Protein AF-A0A7W1EKS5-F1 (afdb_monomer_lite)

Structure (mmCIF, N/CA/C/O backbone):
data_AF-A0A7W1EKS5-F1
#
_entry.id   AF-A0A7W1EKS5-F1
#
loop_
_atom_site.group_PDB
_atom_site.id
_atom_site.type_symbol
_atom_site.label_atom_id
_atom_site.label_alt_id
_atom_site.label_comp_id
_atom_site.label_asym_id
_atom_site.label_entity_id
_atom_site.label_seq_id
_atom_site.pdbx_PDB_ins_code
_atom_site.Cartn_x
_atom_site.Cartn_y
_atom_site.Cartn_z
_atom_site.occupancy
_atom_site.B_iso_or_equiv
_atom_site.auth_seq_id
_atom_site.auth_comp_id
_atom_site.auth_asym_id
_atom_site.auth_atom_id
_atom_site.pdbx_PDB_model_num
ATOM 1 N N . MET A 1 1 ? 2.276 0.654 -26.904 1.00 41.66 1 MET A N 1
ATOM 2 C CA . MET A 1 1 ? 1.451 0.390 -25.706 1.00 41.66 1 MET A CA 1
ATOM 3 C C . MET A 1 1 ? 1.888 1.393 -24.660 1.00 41.66 1 MET A C 1
ATOM 5 O O . MET A 1 1 ? 3.071 1.445 -24.354 1.00 41.66 1 MET A O 1
ATOM 9 N N . THR A 1 2 ? 1.005 2.303 -24.257 1.00 46.66 2 THR A N 1
ATOM 10 C CA . THR A 1 2 ? 1.343 3.384 -23.324 1.00 46.66 2 THR A CA 1
ATOM 11 C C . THR A 1 2 ? 1.788 2.765 -22.009 1.00 46.66 2 THR A C 1
ATOM 13 O O . THR A 1 2 ? 0.978 2.126 -21.340 1.00 46.66 2 THR A O 1
ATOM 16 N N . SER A 1 3 ? 3.073 2.915 -21.685 1.00 58.19 3 SER A N 1
ATOM 17 C CA . SER A 1 3 ? 3.642 2.556 -20.389 1.00 58.19 3 SER A CA 1
ATOM 18 C C . SER A 1 3 ? 2.931 3.398 -19.332 1.00 58.19 3 SER A C 1
ATOM 20 O O . SER A 1 3 ? 3.269 4.558 -19.099 1.00 58.19 3 SER A O 1
ATOM 22 N N . SER A 1 4 ? 1.823 2.870 -18.821 1.00 81.81 4 SER A N 1
ATOM 23 C CA . SER A 1 4 ? 1.069 3.486 -17.744 1.00 81.81 4 SER A CA 1
ATOM 24 C C . SER A 1 4 ? 1.922 3.339 -16.497 1.00 81.81 4 SER A C 1
ATOM 26 O O . SER A 1 4 ? 2.368 2.232 -16.197 1.00 81.81 4 SER A O 1
ATOM 28 N N . ASP A 1 5 ? 2.186 4.448 -15.808 1.00 87.69 5 ASP A N 1
ATOM 29 C CA . ASP A 1 5 ? 2.870 4.418 -14.519 1.00 87.69 5 ASP A CA 1
ATOM 30 C C . ASP A 1 5 ? 2.189 3.364 -13.619 1.00 87.69 5 ASP A C 1
ATOM 32 O O . ASP A 1 5 ? 0.991 3.486 -13.344 1.00 87.69 5 ASP A O 1
ATOM 36 N N . PRO A 1 6 ? 2.898 2.304 -13.183 1.00 90.62 6 PRO A N 1
ATOM 37 C CA . PRO A 1 6 ? 2.296 1.238 -12.388 1.00 90.62 6 PRO A CA 1
ATOM 38 C C . PRO A 1 6 ? 2.004 1.682 -10.949 1.00 90.62 6 PRO A C 1
ATOM 40 O O . PRO A 1 6 ? 1.228 1.034 -10.241 1.00 90.62 6 PRO A O 1
ATOM 43 N N . ILE A 1 7 ? 2.599 2.788 -10.487 1.00 93.56 7 ILE A N 1
ATOM 44 C CA . ILE A 1 7 ? 2.540 3.212 -9.085 1.00 93.56 7 ILE A CA 1
ATOM 45 C C . ILE A 1 7 ? 1.102 3.484 -8.608 1.00 93.56 7 ILE A C 1
ATOM 47 O O . ILE A 1 7 ? 0.741 2.974 -7.541 1.00 93.56 7 ILE A O 1
ATOM 51 N N . PRO A 1 8 ? 0.235 4.227 -9.327 1.00 93.81 8 PRO A N 1
ATOM 52 C CA . PRO A 1 8 ? -1.143 4.449 -8.895 1.00 93.81 8 PRO A CA 1
ATOM 53 C C . PRO A 1 8 ? -1.955 3.154 -8.790 1.00 93.81 8 PRO A C 1
ATOM 55 O O . PRO A 1 8 ? -2.756 3.016 -7.863 1.00 93.81 8 PRO A O 1
ATOM 58 N N . ALA A 1 9 ? -1.744 2.202 -9.704 1.00 92.56 9 ALA A N 1
ATOM 59 C CA . ALA A 1 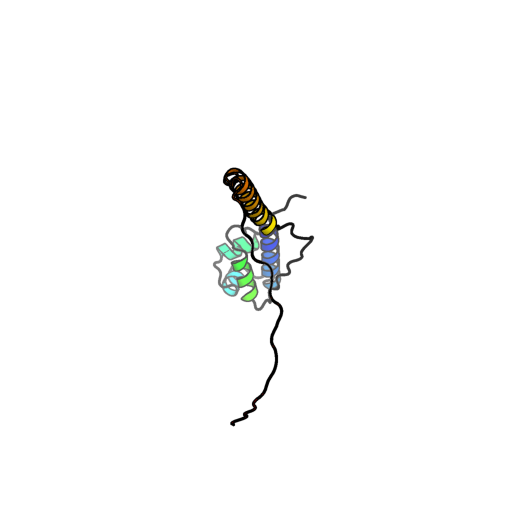9 ? -2.427 0.910 -9.682 1.00 92.56 9 ALA A CA 1
ATOM 60 C C . ALA A 1 9 ? -2.005 0.081 -8.460 1.00 92.56 9 ALA A C 1
ATOM 62 O O . ALA A 1 9 ? -2.863 -0.393 -7.713 1.00 92.56 9 ALA A O 1
ATOM 63 N N . LEU A 1 10 ? -0.698 0.005 -8.191 1.00 94.88 10 LEU A N 1
ATOM 64 C CA . LEU A 1 10 ? -0.156 -0.686 -7.020 1.00 94.88 10 LEU A CA 1
ATOM 65 C C . LEU A 1 10 ? -0.640 -0.058 -5.709 1.00 94.88 10 LEU A C 1
ATOM 67 O O . LEU A 1 10 ? -1.052 -0.773 -4.799 1.00 94.88 10 LEU A O 1
ATOM 71 N N . LYS A 1 11 ? -0.667 1.279 -5.607 1.00 95.94 11 LYS A N 1
ATOM 72 C CA . LYS A 1 11 ? -1.219 1.961 -4.424 1.00 95.94 11 LYS A CA 1
ATOM 73 C C . LYS A 1 11 ? -2.682 1.581 -4.188 1.00 95.94 11 LYS A C 1
ATOM 75 O O . LYS A 1 11 ? -3.043 1.264 -3.057 1.00 95.94 11 LYS A O 1
ATOM 80 N N . LYS A 1 12 ? -3.515 1.593 -5.236 1.00 95.50 12 LYS A N 1
ATOM 81 C CA . LYS A 1 12 ? -4.932 1.202 -5.143 1.00 95.50 12 LYS A CA 1
ATOM 82 C C . LYS A 1 12 ? -5.094 -0.250 -4.704 1.00 95.50 12 LYS A C 1
ATOM 84 O O . LYS A 1 12 ? -5.963 -0.526 -3.884 1.00 95.50 12 LYS A O 1
ATOM 89 N N . GLN A 1 13 ? -4.264 -1.152 -5.226 1.00 94.88 13 GLN A N 1
ATOM 90 C CA . GLN A 1 13 ? -4.262 -2.551 -4.811 1.00 94.88 13 GLN A CA 1
ATOM 91 C C . GLN A 1 13 ? -3.948 -2.676 -3.318 1.00 94.88 13 GLN A C 1
ATOM 93 O O . GLN A 1 13 ? -4.757 -3.230 -2.586 1.00 94.88 13 GLN A O 1
ATOM 98 N N . LEU A 1 14 ? -2.849 -2.084 -2.842 1.00 95.06 14 LEU A N 1
ATOM 99 C CA . LEU A 1 14 ? -2.490 -2.138 -1.420 1.00 95.06 14 LEU A CA 1
ATOM 100 C C . LEU A 1 14 ? -3.568 -1.519 -0.521 1.00 95.06 14 LEU A C 1
ATOM 102 O O . LEU A 1 14 ? -3.872 -2.068 0.529 1.00 95.06 14 LEU A O 1
ATOM 106 N N . ALA A 1 15 ? -4.166 -0.393 -0.925 1.00 94.69 15 ALA A N 1
ATOM 107 C CA . ALA A 1 15 ? -5.250 0.227 -0.167 1.00 94.69 15 ALA A CA 1
ATOM 108 C C . ALA A 1 15 ? -6.480 -0.683 -0.069 1.00 94.69 15 ALA A C 1
ATOM 110 O O . ALA A 1 15 ? -7.081 -0.772 0.996 1.00 94.69 15 ALA A O 1
ATOM 111 N N . ARG A 1 16 ? -6.833 -1.390 -1.149 1.00 94.38 16 ARG A N 1
ATOM 112 C CA . ARG A 1 16 ? -7.921 -2.372 -1.125 1.00 94.38 16 ARG A CA 1
ATOM 113 C C . ARG A 1 16 ? -7.633 -3.496 -0.137 1.00 94.38 16 ARG A C 1
ATOM 115 O O . ARG A 1 16 ? -8.518 -3.818 0.643 1.00 94.38 16 ARG A O 1
ATOM 122 N N . GLU A 1 17 ? -6.419 -4.042 -0.145 1.00 93.81 17 GLU A N 1
ATOM 123 C CA . GLU A 1 17 ? -6.031 -5.088 0.809 1.00 93.81 17 GLU A CA 1
ATOM 124 C C . GLU A 1 17 ? -6.114 -4.577 2.251 1.00 93.81 17 GLU 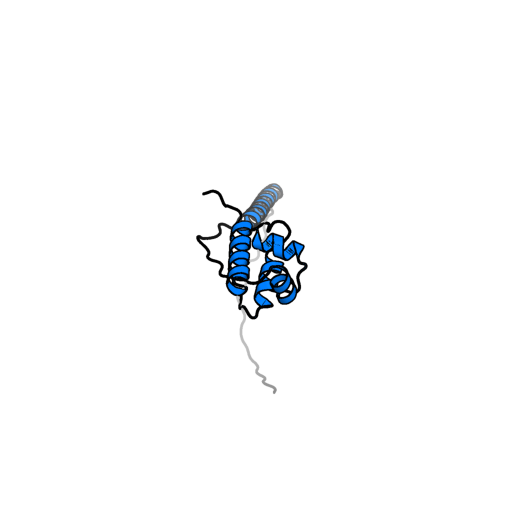A C 1
ATOM 126 O O . GLU A 1 17 ? -6.719 -5.228 3.094 1.00 93.81 17 GLU A O 1
ATOM 131 N N . ILE A 1 18 ? -5.616 -3.363 2.528 1.00 92.56 18 ILE A N 1
ATOM 132 C CA . ILE A 1 18 ? -5.736 -2.739 3.858 1.00 92.56 18 ILE A CA 1
ATOM 133 C C . ILE A 1 18 ? -7.206 -2.676 4.294 1.00 92.56 18 ILE A C 1
ATOM 135 O O . ILE A 1 18 ? -7.538 -3.066 5.410 1.00 92.56 18 ILE A O 1
ATOM 139 N N . LEU A 1 19 ? -8.098 -2.204 3.421 1.00 92.25 19 LEU A N 1
ATOM 140 C CA . LEU A 1 19 ? -9.525 -2.092 3.734 1.00 92.25 19 LEU A CA 1
ATOM 141 C C . LEU A 1 19 ? -10.208 -3.460 3.875 1.00 92.25 19 LEU A C 1
ATOM 143 O O . LEU A 1 19 ? -11.094 -3.605 4.712 1.00 92.25 19 LEU A O 1
ATOM 147 N N . GLY A 1 20 ? -9.785 -4.460 3.100 1.00 91.62 20 GLY A N 1
ATOM 148 C CA . GLY A 1 20 ? -10.286 -5.830 3.202 1.00 91.62 20 GLY A CA 1
ATOM 149 C C . GLY A 1 20 ? -9.986 -6.460 4.561 1.00 91.62 20 GLY A C 1
ATOM 150 O O . GLY A 1 20 ? -10.854 -7.111 5.134 1.00 91.62 20 GLY A O 1
ATOM 151 N N . VAL A 1 21 ? -8.795 -6.203 5.107 1.00 88.50 21 VAL A N 1
ATOM 152 C CA . VAL A 1 21 ? -8.379 -6.704 6.428 1.00 88.50 21 VAL A CA 1
ATOM 153 C C . VAL A 1 21 ? -9.126 -6.012 7.561 1.00 88.50 21 VAL A C 1
ATOM 155 O O . VAL A 1 21 ? -9.526 -6.653 8.528 1.00 88.50 21 VAL A O 1
ATOM 158 N N . LEU A 1 22 ? -9.323 -4.698 7.449 1.00 86.75 22 LEU A N 1
ATOM 159 C CA . LEU A 1 22 ? -10.018 -3.919 8.472 1.00 86.75 22 LEU A CA 1
ATOM 160 C C . LEU A 1 22 ? -11.525 -4.232 8.517 1.00 86.75 22 LEU A C 1
ATOM 162 O O . LEU A 1 22 ? -12.141 -4.138 9.575 1.00 86.75 22 LEU A O 1
ATOM 166 N N . GLY A 1 23 ? -12.134 -4.619 7.393 1.00 82.88 23 GLY A N 1
ATOM 167 C CA . GLY A 1 23 ? -13.568 -4.898 7.323 1.00 82.88 23 GLY A CA 1
ATOM 168 C C . GLY A 1 23 ? -14.430 -3.651 7.572 1.00 82.88 23 GLY A C 1
ATOM 169 O O . GLY A 1 23 ? -14.043 -2.529 7.247 1.00 82.88 23 GLY A O 1
ATOM 170 N N . VAL A 1 24 ? -15.626 -3.835 8.146 1.00 75.19 24 VAL A N 1
ATOM 171 C CA . VAL A 1 24 ? -16.620 -2.759 8.378 1.00 75.19 24 VAL A CA 1
ATOM 172 C C . VAL A 1 24 ? -16.409 -2.066 9.734 1.00 75.19 24 VAL A C 1
ATOM 174 O O . VAL A 1 24 ? -17.352 -1.820 10.483 1.00 75.19 24 VAL A O 1
ATOM 177 N N . ILE A 1 25 ? -15.161 -1.781 10.104 1.00 82.62 25 ILE A N 1
ATOM 178 C CA . ILE A 1 25 ? -14.864 -1.056 11.346 1.00 82.62 25 ILE A CA 1
ATOM 179 C C . ILE A 1 25 ? -14.893 0.460 11.141 1.00 82.62 25 ILE A C 1
ATOM 181 O O . ILE A 1 25 ? -14.598 0.989 10.070 1.00 82.62 25 ILE A O 1
ATOM 185 N N . ASN A 1 26 ? -15.244 1.176 12.209 1.00 89.12 26 ASN A N 1
ATOM 186 C CA . ASN A 1 26 ? -15.234 2.634 12.241 1.00 89.12 26 ASN A CA 1
ATOM 187 C C . ASN A 1 26 ? -13.826 3.175 11.915 1.00 89.12 26 ASN A C 1
ATOM 189 O O . ASN A 1 26 ? -12.823 2.680 12.431 1.00 89.12 26 ASN A O 1
ATOM 193 N N . GLN A 1 27 ? -13.761 4.237 11.107 1.00 90.25 27 GLN A N 1
ATOM 194 C CA . GLN A 1 27 ? -12.523 4.899 10.684 1.00 90.25 27 GLN A CA 1
ATOM 195 C C . GLN A 1 27 ? -11.575 5.247 11.846 1.00 90.25 27 GLN A C 1
ATOM 197 O O . GLN A 1 27 ? -10.362 5.131 11.695 1.00 90.25 27 GLN A O 1
ATOM 202 N N . HIS A 1 28 ? -12.095 5.666 13.003 1.00 92.62 28 HIS A N 1
ATOM 203 C CA . HIS A 1 28 ? -11.277 5.978 14.181 1.00 92.62 28 HIS A CA 1
ATOM 204 C C . HIS A 1 28 ? -10.582 4.734 14.739 1.00 92.62 28 HIS A C 1
ATOM 206 O O . HIS A 1 28 ? -9.403 4.783 15.083 1.00 92.62 28 HIS A O 1
ATOM 212 N N . VAL A 1 29 ? -11.300 3.612 14.785 1.00 90.44 29 VAL A N 1
ATOM 213 C CA . VAL A 1 29 ? -10.764 2.329 15.252 1.00 90.44 29 VAL A CA 1
ATOM 214 C C . VAL A 1 29 ? -9.710 1.819 14.273 1.00 90.44 29 VAL A C 1
ATOM 216 O O . VAL A 1 29 ? -8.617 1.454 14.695 1.00 90.44 29 VAL A O 1
ATOM 219 N N . ALA A 1 30 ? -9.991 1.889 12.968 1.00 91.69 30 ALA A N 1
ATOM 220 C CA . ALA A 1 30 ? -9.026 1.547 11.926 1.00 91.69 30 ALA A CA 1
ATOM 221 C C . ALA A 1 30 ? -7.746 2.394 12.011 1.00 91.69 30 ALA A C 1
ATOM 223 O O . ALA A 1 30 ? -6.645 1.858 11.911 1.00 91.69 30 ALA A O 1
ATOM 224 N N . ALA A 1 31 ? -7.882 3.704 12.236 1.00 93.31 31 ALA A N 1
ATOM 225 C CA . ALA A 1 31 ? -6.751 4.616 12.367 1.00 93.31 31 ALA A CA 1
ATOM 226 C C . ALA A 1 31 ? -5.853 4.245 13.559 1.00 93.31 31 ALA A C 1
ATOM 228 O O . ALA A 1 31 ? -4.634 4.155 13.404 1.00 93.31 31 ALA A O 1
ATOM 229 N N . MET A 1 32 ? -6.456 3.958 14.721 1.00 91.38 32 MET A N 1
ATOM 230 C CA . MET A 1 32 ? -5.724 3.508 15.909 1.00 91.38 32 MET A CA 1
ATOM 231 C C . MET A 1 32 ? -5.031 2.164 15.683 1.00 91.38 32 MET A C 1
ATOM 233 O O . MET A 1 32 ? -3.846 2.046 15.985 1.00 91.38 32 MET A O 1
ATOM 237 N N . ALA A 1 33 ? -5.731 1.182 15.107 1.00 88.38 33 ALA A N 1
ATOM 238 C CA . ALA A 1 33 ? -5.171 -0.139 14.820 1.00 88.38 33 ALA A CA 1
ATOM 239 C C . ALA A 1 33 ? -3.960 -0.066 13.875 1.00 88.38 33 ALA A C 1
ATOM 241 O O . ALA A 1 33 ? -2.988 -0.795 14.040 1.00 88.38 33 ALA A O 1
ATOM 242 N N . LEU A 1 34 ? -3.995 0.856 12.912 1.00 89.88 34 LEU A N 1
ATOM 243 C CA . LEU A 1 34 ? -2.922 1.075 11.943 1.00 89.88 34 LEU A CA 1
ATOM 244 C C . LEU A 1 34 ? -1.819 2.036 12.407 1.00 89.88 34 LEU A C 1
ATOM 246 O O . LEU A 1 34 ? -0.847 2.244 11.673 1.00 89.88 34 LEU A O 1
ATOM 250 N N . GLY A 1 35 ? -1.970 2.673 13.571 1.00 91.44 35 GLY A N 1
ATOM 251 C CA . GLY A 1 35 ? -1.045 3.708 14.034 1.00 91.44 35 GLY A CA 1
ATOM 252 C C . GLY A 1 35 ? -0.947 4.899 13.068 1.00 91.44 35 GLY A C 1
ATOM 253 O O . GLY A 1 35 ? 0.141 5.435 12.835 1.00 91.44 35 GLY A O 1
ATOM 254 N N . VAL A 1 36 ? -2.066 5.290 12.452 1.00 93.00 36 VAL A N 1
ATOM 255 C CA . VAL A 1 36 ? -2.172 6.472 11.581 1.00 93.00 36 VAL A CA 1
ATOM 256 C C . VAL A 1 36 ? -3.177 7.465 12.145 1.00 93.00 36 VAL A C 1
ATOM 258 O O . VAL A 1 36 ? -4.048 7.116 12.933 1.00 93.00 36 VAL A O 1
ATOM 261 N N . ASP A 1 37 ? -3.069 8.726 11.734 1.00 94.12 37 ASP A N 1
ATOM 262 C CA . ASP A 1 37 ? -4.083 9.717 12.080 1.00 94.12 37 ASP A CA 1
ATOM 263 C C . ASP A 1 37 ? -5.414 9.444 11.344 1.00 94.12 37 ASP A C 1
ATOM 265 O O . ASP A 1 37 ? -5.471 8.809 10.284 1.00 94.12 37 ASP A O 1
ATOM 269 N N . GLN A 1 38 ? -6.517 9.909 11.935 1.00 94.81 38 GLN A N 1
ATOM 270 C CA . GLN A 1 38 ? -7.855 9.708 11.380 1.00 94.81 38 GLN A CA 1
ATOM 271 C C . GLN A 1 38 ? -8.021 10.318 9.973 1.00 94.81 38 GLN A C 1
ATOM 273 O O . GLN A 1 38 ? -8.584 9.624 9.120 1.00 94.81 38 GLN A O 1
ATOM 278 N N . PRO A 1 39 ? -7.501 11.524 9.658 1.00 94.88 39 PRO A N 1
ATOM 279 C CA . PRO A 1 39 ? -7.560 12.074 8.302 1.00 94.88 39 PRO A CA 1
ATOM 280 C C . PRO A 1 39 ? -6.883 11.182 7.254 1.00 94.88 39 PRO A C 1
ATOM 282 O O . PRO A 1 39 ? -7.447 10.942 6.187 1.00 94.88 39 PRO A O 1
ATOM 285 N N . ARG A 1 40 ? -5.714 10.618 7.571 1.00 94.06 40 ARG A N 1
ATOM 286 C CA . ARG A 1 40 ? -4.995 9.656 6.725 1.00 94.06 40 ARG A CA 1
ATOM 287 C C . ARG A 1 40 ? -5.797 8.387 6.513 1.00 94.06 40 ARG A C 1
ATOM 289 O O . ARG A 1 40 ? -5.842 7.892 5.389 1.00 94.06 40 ARG A O 1
ATOM 296 N N . MET A 1 41 ? -6.450 7.877 7.554 1.00 94.06 41 MET A N 1
ATOM 297 C CA . MET A 1 41 ? -7.340 6.729 7.396 1.00 94.06 41 MET A CA 1
ATOM 298 C C . MET A 1 41 ? -8.519 7.063 6.471 1.00 94.06 41 MET A C 1
ATOM 300 O O . MET A 1 41 ? -8.854 6.264 5.598 1.00 94.06 41 MET A O 1
ATOM 304 N N . SER A 1 42 ? -9.082 8.274 6.578 1.00 94.31 42 SER A N 1
ATOM 305 C CA . SER A 1 42 ? -10.109 8.763 5.647 1.00 94.31 42 SER A CA 1
ATOM 306 C C . SER A 1 42 ? -9.611 8.741 4.210 1.00 94.31 42 SER A C 1
ATOM 308 O O . SER A 1 42 ? -10.310 8.282 3.310 1.00 94.31 42 SER A O 1
ATOM 310 N N . ASP A 1 43 ? -8.397 9.234 3.980 1.00 95.00 43 ASP A N 1
ATOM 311 C CA . ASP A 1 43 ? -7.803 9.280 2.651 1.00 95.00 43 ASP A CA 1
ATOM 312 C C . ASP A 1 43 ? -7.636 7.876 2.056 1.00 95.00 43 ASP A C 1
ATOM 314 O O . ASP A 1 43 ? -7.924 7.683 0.876 1.00 95.00 43 ASP A O 1
ATOM 318 N N . VAL A 1 44 ? -7.260 6.876 2.861 1.00 93.94 44 VAL A N 1
ATOM 319 C CA . VAL A 1 44 ? -7.212 5.472 2.419 1.00 93.94 44 VAL A CA 1
ATOM 320 C C . VAL A 1 44 ? -8.610 4.955 2.068 1.00 93.94 44 VAL A C 1
ATOM 322 O O . VAL A 1 44 ? -8.790 4.420 0.975 1.00 93.94 44 VAL A O 1
ATOM 325 N N . MET A 1 45 ? -9.607 5.169 2.936 1.00 92.50 45 MET A N 1
ATOM 326 C CA . MET A 1 45 ? -10.990 4.709 2.721 1.00 92.50 45 MET A CA 1
ATOM 327 C C . MET A 1 45 ? -11.637 5.312 1.468 1.00 92.50 45 MET A C 1
ATOM 329 O O . MET A 1 45 ? -12.382 4.632 0.770 1.00 92.50 45 MET A O 1
ATOM 333 N N . HIS A 1 46 ? -11.322 6.568 1.146 1.00 93.00 46 HIS A N 1
ATOM 334 C CA . HIS A 1 46 ? -11.854 7.265 -0.030 1.00 93.00 46 HIS A CA 1
ATOM 335 C C . HIS A 1 46 ? -10.949 7.149 -1.271 1.00 93.00 46 HIS A C 1
ATOM 337 O O . HIS A 1 46 ? -11.193 7.813 -2.278 1.00 93.00 46 HIS A O 1
ATOM 343 N N . GLY A 1 47 ? -9.871 6.359 -1.213 1.00 92.75 47 GLY A N 1
ATOM 344 C CA . GLY A 1 47 ? -8.952 6.169 -2.340 1.00 92.75 47 GLY A CA 1
ATOM 345 C C . GLY A 1 47 ? -8.089 7.393 -2.691 1.00 92.75 47 GLY A C 1
ATOM 346 O O . GLY A 1 47 ? -7.485 7.438 -3.766 1.00 92.75 47 GLY A O 1
ATOM 347 N N . ARG A 1 48 ? -7.973 8.379 -1.794 1.00 95.25 48 ARG A N 1
ATOM 348 C CA . ARG A 1 48 ? -7.119 9.571 -1.932 1.00 95.25 48 ARG A CA 1
ATOM 349 C C . ARG A 1 48 ? -5.665 9.255 -1.560 1.00 95.25 48 ARG A C 1
ATOM 351 O O . ARG A 1 48 ? -5.111 9.740 -0.581 1.00 95.25 48 ARG A O 1
ATOM 358 N N . LEU A 1 49 ? -4.998 8.451 -2.386 1.00 96.00 49 LEU A N 1
ATOM 359 C CA . LEU A 1 49 ? -3.665 7.896 -2.086 1.00 96.00 49 LEU A CA 1
ATOM 360 C C . LEU A 1 49 ? -2.482 8.792 -2.498 1.00 96.00 49 LEU A C 1
ATOM 362 O O . LEU A 1 49 ? -1.326 8.365 -2.438 1.00 96.00 49 LEU A O 1
ATOM 366 N N . GLY A 1 50 ? -2.740 10.033 -2.923 1.00 92.88 50 GLY A N 1
ATOM 367 C CA . GLY A 1 50 ? -1.698 10.959 -3.387 1.00 92.88 50 GLY A CA 1
ATOM 368 C C . GLY A 1 50 ? -0.635 11.251 -2.322 1.00 92.88 50 GLY A C 1
ATOM 369 O O . GLY A 1 50 ? 0.550 11.320 -2.633 1.00 92.88 50 GLY A O 1
ATOM 370 N N . ARG A 1 51 ? -1.050 11.327 -1.051 1.00 91.00 51 ARG A N 1
ATOM 371 C CA . ARG A 1 51 ? -0.182 11.624 0.104 1.00 91.00 51 ARG A CA 1
ATOM 372 C C . ARG A 1 51 ? 0.551 10.405 0.667 1.00 91.00 51 ARG A C 1
ATOM 374 O O . ARG A 1 51 ? 1.450 10.553 1.492 1.00 91.00 51 ARG A O 1
ATOM 381 N N . PHE A 1 52 ? 0.177 9.201 0.241 1.00 94.81 52 PHE A N 1
ATOM 382 C CA . PHE A 1 52 ? 0.807 7.968 0.695 1.00 94.81 52 PHE A CA 1
ATOM 383 C C . PHE A 1 52 ? 1.881 7.529 -0.287 1.00 94.81 52 PHE A C 1
ATOM 385 O O . PHE A 1 52 ? 1.619 7.368 -1.479 1.00 94.81 52 PHE A O 1
ATOM 392 N N . SER A 1 53 ? 3.092 7.284 0.208 1.00 95.38 53 SER A N 1
ATOM 393 C CA . SER A 1 53 ? 4.092 6.552 -0.566 1.00 95.38 53 SER A CA 1
ATOM 394 C C . SER A 1 53 ? 3.722 5.069 -0.632 1.00 95.38 53 SER A C 1
ATOM 396 O O . SER A 1 53 ? 3.061 4.541 0.267 1.00 95.38 53 SER A O 1
ATOM 398 N N . LEU A 1 54 ? 4.176 4.381 -1.683 1.00 95.44 54 LEU A N 1
ATOM 399 C CA . LEU A 1 54 ? 3.974 2.937 -1.819 1.00 95.44 54 LEU A CA 1
ATOM 400 C C . LEU A 1 54 ? 4.556 2.188 -0.608 1.00 95.44 54 LEU A C 1
ATOM 402 O O . LEU A 1 54 ? 3.877 1.377 0.013 1.00 95.44 54 LEU A O 1
ATOM 406 N N . SER A 1 55 ? 5.774 2.551 -0.196 1.00 95.69 55 SER A N 1
ATOM 407 C CA . SER A 1 55 ? 6.443 1.973 0.973 1.00 95.69 55 SER A CA 1
ATOM 408 C C . SER A 1 55 ? 5.662 2.184 2.270 1.00 95.69 55 SER A C 1
ATOM 410 O O . SER A 1 55 ? 5.677 1.312 3.134 1.00 95.69 55 SER A O 1
ATOM 412 N N . LYS A 1 56 ? 4.962 3.320 2.430 1.00 95.12 56 LYS A N 1
ATOM 413 C CA . LYS A 1 56 ? 4.122 3.550 3.612 1.00 95.12 56 LYS A CA 1
ATOM 414 C C . LYS A 1 56 ? 2.939 2.584 3.633 1.00 95.12 56 LYS A C 1
ATOM 416 O O . LYS A 1 56 ? 2.693 2.013 4.684 1.00 95.12 56 LYS A O 1
ATOM 421 N N . LEU A 1 57 ? 2.266 2.359 2.502 1.00 95.19 57 LEU A N 1
ATOM 422 C CA . LEU A 1 57 ? 1.164 1.388 2.409 1.00 95.19 57 LEU A CA 1
ATOM 423 C C . LEU A 1 57 ? 1.638 -0.046 2.693 1.00 95.19 57 LEU A C 1
ATOM 425 O O . LEU A 1 57 ? 0.988 -0.762 3.446 1.00 95.19 57 LEU A O 1
ATOM 429 N N . ILE A 1 58 ? 2.808 -0.435 2.175 1.00 94.81 58 ILE A N 1
ATOM 430 C CA . ILE A 1 58 ? 3.422 -1.741 2.470 1.00 94.81 58 ILE A CA 1
ATOM 431 C C . ILE A 1 58 ? 3.675 -1.903 3.974 1.00 94.81 58 ILE A C 1
ATOM 433 O O . ILE A 1 58 ? 3.360 -2.942 4.544 1.00 94.81 58 ILE A O 1
ATOM 437 N N . ARG A 1 59 ? 4.209 -0.866 4.635 1.00 94.25 59 ARG A N 1
ATOM 438 C CA . ARG A 1 59 ? 4.442 -0.887 6.088 1.00 94.25 59 ARG A CA 1
ATOM 439 C C . ARG A 1 59 ? 3.149 -0.977 6.896 1.00 94.25 59 ARG A C 1
ATOM 441 O O . ARG A 1 59 ? 3.171 -1.593 7.951 1.00 94.25 59 ARG A O 1
ATOM 448 N N . LEU A 1 60 ? 2.055 -0.374 6.426 1.00 93.06 60 LEU A N 1
ATOM 449 C CA . LEU A 1 60 ? 0.753 -0.500 7.088 1.00 93.06 60 LEU A CA 1
ATOM 450 C C . LEU A 1 60 ? 0.253 -1.945 7.043 1.00 93.06 60 LEU A C 1
ATOM 452 O O . LEU A 1 60 ? -0.124 -2.465 8.080 1.00 93.06 60 LEU A O 1
ATOM 456 N N . LEU A 1 61 ? 0.335 -2.616 5.889 1.00 92.12 61 LEU A N 1
ATOM 457 C CA . LEU A 1 61 ? -0.010 -4.040 5.786 1.00 92.12 61 LEU A CA 1
ATOM 458 C C . LEU A 1 61 ? 0.882 -4.911 6.674 1.00 92.12 61 LEU A C 1
ATOM 460 O O . LEU A 1 61 ? 0.377 -5.725 7.439 1.00 92.12 61 LEU A O 1
ATOM 464 N N . ALA A 1 62 ? 2.198 -4.693 6.632 1.00 91.19 62 ALA A N 1
ATOM 465 C CA . ALA A 1 62 ? 3.134 -5.425 7.483 1.00 91.19 62 ALA A CA 1
ATOM 466 C C . ALA A 1 62 ? 2.858 -5.230 8.986 1.00 91.19 62 ALA A C 1
ATOM 468 O O . ALA A 1 62 ? 3.168 -6.114 9.774 1.00 91.19 62 ALA A O 1
ATOM 469 N N . GLY A 1 63 ? 2.277 -4.090 9.378 1.00 88.44 63 GLY A N 1
ATOM 470 C CA . GLY A 1 63 ? 1.870 -3.815 10.756 1.00 88.44 63 GLY A CA 1
ATOM 471 C C . GLY A 1 63 ? 0.585 -4.521 11.201 1.00 88.44 63 GLY A C 1
ATOM 472 O O . GLY A 1 63 ? 0.350 -4.599 12.399 1.00 88.44 63 GLY A O 1
ATOM 473 N N . ILE A 1 64 ? -0.226 -5.046 10.274 1.00 88.44 64 ILE A N 1
ATOM 474 C CA . ILE A 1 64 ? -1.434 -5.843 10.569 1.00 88.44 64 ILE A CA 1
ATOM 475 C C . ILE A 1 64 ? -1.156 -7.334 10.296 1.00 88.44 64 ILE A C 1
ATOM 477 O O . ILE A 1 64 ? -1.980 -8.040 9.715 1.00 88.44 64 ILE A O 1
ATOM 481 N N . ASP A 1 65 ? 0.059 -7.792 10.607 1.00 83.69 65 ASP A N 1
ATOM 482 C CA . ASP A 1 65 ? 0.527 -9.172 10.414 1.00 83.69 65 ASP A CA 1
ATOM 483 C C . ASP A 1 65 ? 0.364 -9.731 8.986 1.00 83.69 65 ASP A C 1
ATOM 485 O O . ASP A 1 65 ? 0.346 -10.944 8.766 1.00 83.69 65 ASP A O 1
ATOM 489 N N . HIS A 1 66 ? 0.288 -8.860 7.973 1.00 85.25 66 HIS A N 1
ATOM 490 C CA . HIS A 1 66 ? 0.236 -9.296 6.581 1.00 85.25 66 HIS A CA 1
ATOM 491 C C . HIS A 1 66 ? 1.629 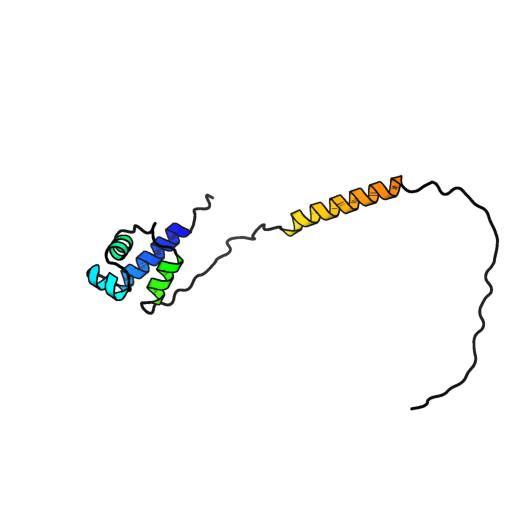-9.425 5.982 1.00 85.25 66 HIS A C 1
ATOM 493 O O . HIS A 1 66 ? 2.443 -8.497 5.974 1.00 85.25 66 HIS A O 1
ATOM 499 N N . ARG A 1 67 ? 1.876 -10.578 5.362 1.00 89.12 67 ARG A N 1
ATOM 500 C CA . ARG A 1 67 ? 3.057 -10.783 4.533 1.00 89.12 67 ARG A CA 1
ATOM 501 C C . ARG A 1 67 ? 2.845 -10.141 3.165 1.00 89.12 67 ARG A C 1
ATOM 503 O O . ARG A 1 67 ? 2.011 -10.587 2.384 1.00 89.12 67 ARG A O 1
ATOM 510 N N . VAL A 1 68 ? 3.658 -9.141 2.844 1.00 89.94 68 VAL A N 1
ATOM 511 C CA . VAL A 1 68 ? 3.668 -8.517 1.515 1.00 89.94 68 VAL A CA 1
ATOM 512 C C . VAL A 1 68 ? 4.727 -9.189 0.639 1.00 89.94 68 VAL A C 1
ATOM 514 O O . VAL A 1 68 ? 5.902 -9.228 1.000 1.00 89.94 68 VAL A O 1
ATOM 517 N N . VAL A 1 69 ? 4.319 -9.699 -0.524 1.00 91.62 69 VAL A N 1
ATOM 518 C CA . VAL A 1 69 ? 5.211 -10.267 -1.547 1.00 91.62 69 VAL A CA 1
ATOM 519 C C . VAL A 1 69 ? 5.118 -9.407 -2.804 1.00 91.62 69 VAL A C 1
ATOM 521 O O . VAL A 1 69 ? 4.024 -9.160 -3.304 1.00 91.62 69 VAL A O 1
ATOM 524 N N . VAL A 1 70 ? 6.261 -8.945 -3.316 1.00 89.00 70 VAL A N 1
ATOM 525 C CA . VAL A 1 70 ? 6.337 -8.184 -4.571 1.00 89.00 70 VAL A CA 1
ATOM 526 C C . VAL A 1 70 ? 6.914 -9.088 -5.650 1.00 89.00 70 VAL A C 1
ATOM 528 O O . VAL A 1 70 ? 8.051 -9.541 -5.535 1.00 89.00 70 VAL A O 1
ATOM 531 N N . GLN A 1 71 ? 6.129 -9.341 -6.694 1.00 91.69 71 GLN A N 1
ATOM 532 C CA . GLN A 1 71 ? 6.558 -10.106 -7.859 1.00 91.69 71 GLN A CA 1
ATOM 533 C C . GLN A 1 71 ? 6.813 -9.159 -9.032 1.00 91.69 71 GLN A C 1
ATOM 535 O O . GLN A 1 71 ? 5.976 -8.319 -9.355 1.00 91.69 71 GLN A O 1
ATOM 540 N N . ILE A 1 72 ? 7.976 -9.303 -9.663 1.00 89.38 72 ILE A N 1
ATOM 541 C CA . ILE A 1 72 ? 8.363 -8.556 -10.861 1.00 89.38 72 ILE A CA 1
ATOM 542 C C . ILE A 1 72 ? 8.387 -9.555 -12.014 1.00 89.38 72 ILE A C 1
ATOM 544 O O . ILE A 1 72 ? 9.062 -10.580 -11.927 1.00 89.38 72 ILE A O 1
ATOM 548 N N . ILE A 1 73 ? 7.631 -9.266 -13.071 1.00 88.62 73 ILE A N 1
ATOM 549 C CA . ILE A 1 73 ? 7.549 -10.100 -14.270 1.00 88.62 73 ILE A CA 1
ATOM 550 C C . ILE A 1 73 ? 8.197 -9.318 -15.407 1.00 88.62 73 ILE A C 1
ATOM 552 O O . ILE A 1 73 ? 7.787 -8.196 -15.694 1.00 88.62 73 ILE A O 1
ATOM 556 N N . ASN A 1 74 ? 9.207 -9.914 -16.038 1.00 83.38 74 ASN A N 1
ATOM 557 C CA . ASN A 1 74 ? 9.812 -9.363 -17.245 1.00 83.38 74 ASN A CA 1
ATOM 558 C C . ASN A 1 74 ? 8.988 -9.842 -18.443 1.00 83.38 74 ASN A C 1
ATOM 560 O O . ASN A 1 74 ? 8.980 -11.032 -18.752 1.00 83.38 74 ASN A O 1
ATOM 564 N N . ASP A 1 75 ? 8.291 -8.923 -19.099 1.00 82.81 75 ASP A N 1
ATOM 565 C CA . ASP A 1 75 ? 7.470 -9.169 -20.289 1.00 82.81 75 ASP A CA 1
ATOM 566 C C . ASP A 1 75 ? 8.284 -9.188 -21.598 1.00 82.81 75 ASP A C 1
ATOM 568 O O . ASP A 1 75 ? 7.745 -9.455 -22.671 1.00 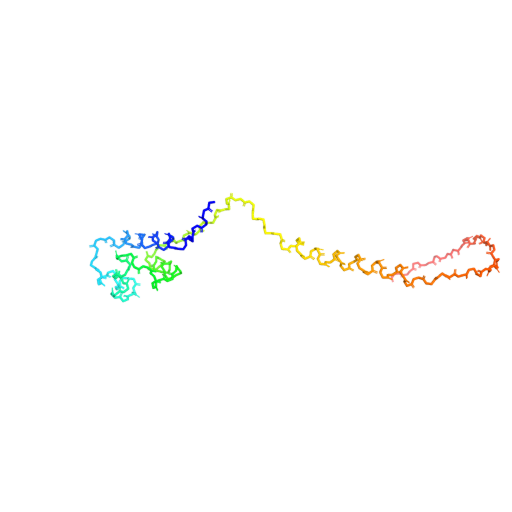82.81 75 ASP A O 1
ATOM 572 N N . GLY A 1 76 ? 9.599 -8.969 -21.519 1.00 80.94 76 GLY A N 1
ATOM 573 C CA . GLY A 1 76 ? 10.510 -9.060 -22.652 1.00 80.94 76 GLY A CA 1
ATOM 574 C C . GLY A 1 76 ? 11.980 -8.958 -22.252 1.00 80.94 76 GLY A C 1
ATOM 575 O O . GLY A 1 76 ? 12.330 -8.828 -21.077 1.00 80.94 76 GLY A O 1
ATOM 576 N N . SER A 1 77 ? 12.866 -9.013 -23.250 1.00 73.56 77 SER A N 1
ATOM 577 C CA . SER A 1 77 ? 14.277 -8.693 -23.039 1.00 73.56 77 SER A CA 1
ATOM 578 C C . SER A 1 77 ? 14.430 -7.183 -22.869 1.00 73.56 77 SER A C 1
ATOM 580 O O . SER A 1 77 ? 14.080 -6.442 -23.791 1.00 73.56 77 SER A O 1
ATOM 582 N N . PRO A 1 78 ? 14.982 -6.696 -21.745 1.00 67.56 78 PRO A N 1
ATOM 583 C CA . PRO A 1 78 ? 15.354 -5.298 -21.656 1.00 67.56 78 PRO A CA 1
ATOM 584 C C . PR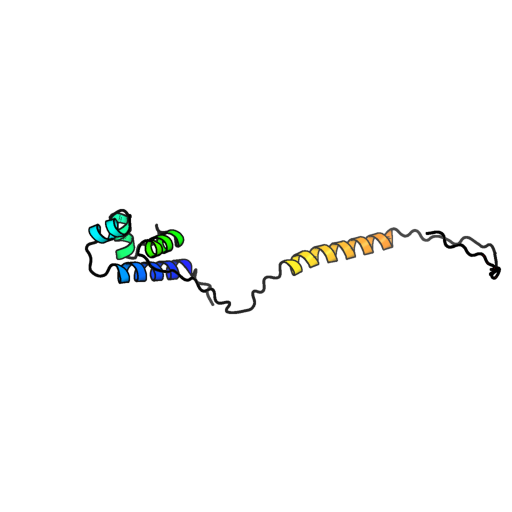O A 1 78 ? 16.422 -5.029 -22.721 1.00 67.56 78 PRO A C 1
ATOM 586 O O . PRO A 1 78 ? 17.525 -5.569 -22.639 1.00 67.56 78 PRO A O 1
ATOM 589 N N . ASP A 1 79 ? 16.131 -4.176 -23.710 1.00 64.50 79 ASP A N 1
ATOM 590 C CA . ASP A 1 79 ? 17.145 -3.655 -24.645 1.00 64.50 79 ASP A CA 1
ATOM 591 C C . ASP A 1 79 ? 18.001 -2.592 -23.935 1.00 64.50 79 ASP A C 1
ATOM 593 O O . ASP A 1 79 ? 18.212 -1.471 -24.392 1.00 64.50 79 ASP A O 1
ATOM 597 N N . PHE A 1 80 ? 18.474 -2.924 -22.735 1.00 63.03 80 PHE A N 1
ATOM 598 C CA . PHE A 1 80 ? 19.422 -2.117 -22.004 1.00 63.03 80 PHE A CA 1
ATOM 599 C C . PHE A 1 80 ? 20.804 -2.514 -22.523 1.00 63.03 80 PHE A C 1
ATOM 601 O O . PHE A 1 80 ? 21.415 -3.470 -22.049 1.00 63.03 80 PHE A O 1
ATOM 608 N N . ARG A 1 81 ? 21.300 -1.796 -23.541 1.00 62.75 81 ARG A N 1
ATOM 609 C CA . ARG A 1 81 ? 22.668 -1.951 -24.074 1.00 62.75 81 ARG A CA 1
ATOM 610 C C . ARG A 1 81 ? 23.612 -0.845 -23.572 1.00 62.75 81 ARG A C 1
ATOM 612 O O . ARG A 1 81 ? 24.120 -0.070 -24.388 1.00 62.75 81 ARG A O 1
ATOM 619 N N . PRO A 1 82 ? 23.933 -0.761 -22.267 1.00 58.66 82 PRO A N 1
ATOM 620 C CA . PRO A 1 82 ? 24.837 0.269 -21.753 1.00 58.66 82 PRO A CA 1
ATOM 621 C C . PRO A 1 82 ? 26.243 0.133 -22.364 1.00 58.66 82 PRO A C 1
ATOM 623 O O . PRO A 1 82 ? 26.897 1.125 -22.687 1.00 58.66 82 PRO A O 1
ATOM 626 N N . PHE A 1 83 ? 26.680 -1.098 -22.646 1.00 55.38 83 PHE A N 1
ATOM 627 C CA . PHE A 1 83 ? 27.989 -1.367 -23.242 1.00 55.38 83 PHE A CA 1
ATOM 628 C C . PHE A 1 83 ? 28.064 -1.115 -24.751 1.00 55.38 83 PHE A C 1
ATOM 630 O O . PHE A 1 83 ? 29.167 -0.936 -25.265 1.00 55.38 83 PHE A O 1
ATOM 637 N N . ALA A 1 84 ? 26.942 -1.058 -25.479 1.00 59.47 84 ALA A N 1
ATOM 638 C CA . ALA A 1 84 ? 26.973 -0.718 -26.906 1.00 59.47 84 ALA A CA 1
ATOM 639 C C . ALA A 1 84 ? 27.336 0.760 -27.120 1.00 59.47 84 ALA A C 1
ATOM 641 O O . ALA A 1 84 ? 28.084 1.096 -28.040 1.00 59.47 84 ALA A O 1
ATOM 642 N N . VAL A 1 85 ? 26.869 1.636 -26.225 1.00 59.84 85 VAL A N 1
ATOM 643 C CA . VAL A 1 85 ? 27.207 3.066 -26.232 1.00 59.84 85 VAL A CA 1
ATOM 644 C C . VAL A 1 85 ? 28.666 3.282 -25.815 1.00 59.84 85 VAL A C 1
ATOM 646 O O . VAL A 1 85 ? 29.383 4.051 -26.458 1.00 59.84 85 VAL A O 1
ATOM 649 N N . ILE A 1 86 ? 29.147 2.550 -24.802 1.00 60.09 86 ILE A N 1
ATOM 650 C CA . ILE A 1 86 ? 30.549 2.619 -24.361 1.00 60.09 86 ILE A CA 1
ATOM 651 C C . ILE A 1 86 ? 31.495 2.065 -25.444 1.00 60.09 86 ILE A C 1
ATOM 653 O O . ILE A 1 86 ? 32.485 2.720 -25.778 1.00 60.09 86 ILE A O 1
ATOM 657 N N . ARG A 1 87 ? 31.168 0.929 -26.086 1.00 58.97 87 ARG A N 1
ATOM 658 C CA . ARG A 1 87 ? 31.977 0.369 -27.189 1.00 58.97 87 ARG A CA 1
ATOM 659 C C . ARG A 1 87 ? 32.121 1.326 -28.365 1.00 58.97 87 ARG A C 1
ATOM 661 O O . ARG A 1 87 ? 33.217 1.407 -28.914 1.00 58.97 87 ARG A O 1
ATOM 668 N N . ARG A 1 88 ? 31.074 2.081 -28.732 1.00 59.03 88 ARG A N 1
ATOM 669 C CA . ARG A 1 88 ? 31.173 3.069 -29.824 1.00 59.03 88 ARG A CA 1
ATOM 670 C C . ARG A 1 88 ? 32.273 4.096 -29.563 1.00 59.03 88 ARG A C 1
ATOM 672 O O . ARG A 1 88 ? 33.072 4.345 -30.455 1.00 59.03 88 ARG A O 1
ATOM 679 N N . ARG A 1 89 ? 32.390 4.625 -28.339 1.00 60.47 89 ARG A N 1
ATOM 680 C CA . ARG A 1 89 ? 33.438 5.610 -28.007 1.00 60.47 89 ARG A CA 1
ATOM 681 C C . ARG A 1 89 ? 34.849 5.027 -28.051 1.00 60.47 89 ARG A C 1
ATOM 683 O O . ARG A 1 89 ? 35.764 5.705 -28.514 1.00 60.47 89 ARG A O 1
ATOM 690 N N . HIS A 1 90 ? 35.036 3.791 -27.591 1.00 60.03 90 HIS A N 1
ATOM 691 C CA . HIS A 1 90 ? 36.356 3.154 -27.615 1.00 60.03 90 HIS A CA 1
ATOM 692 C C . HIS A 1 90 ? 36.801 2.794 -29.033 1.00 60.03 90 HIS A C 1
ATOM 694 O O . HIS A 1 90 ? 37.957 3.022 -29.379 1.00 60.03 90 HIS A O 1
ATOM 700 N N . LEU A 1 91 ? 35.882 2.313 -29.874 1.00 59.84 91 LEU A N 1
ATOM 701 C CA . LEU A 1 91 ? 36.191 1.984 -31.264 1.00 59.84 91 LEU A CA 1
ATOM 702 C C . LEU A 1 91 ? 36.486 3.239 -32.094 1.00 59.84 91 LEU A C 1
ATOM 704 O O . LEU A 1 91 ? 37.442 3.228 -32.859 1.00 59.84 91 LEU A O 1
ATOM 708 N N . SER A 1 92 ? 35.757 4.342 -31.880 1.00 61.5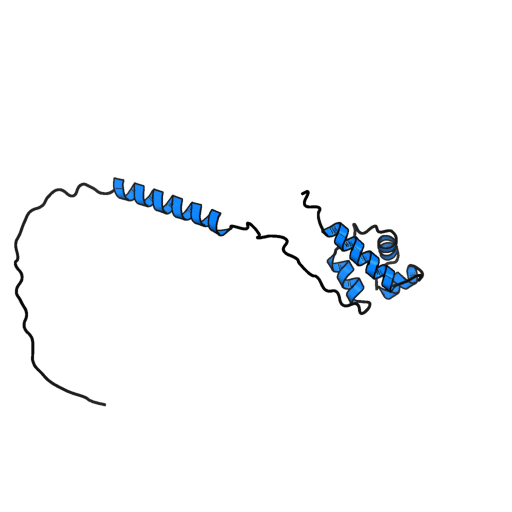0 92 SER A N 1
ATOM 709 C CA . SER A 1 92 ? 36.039 5.628 -32.537 1.00 61.50 92 SER A CA 1
ATOM 710 C C . SER A 1 92 ? 37.389 6.238 -32.139 1.00 61.50 92 SER A C 1
ATOM 712 O O . SER A 1 92 ? 38.023 6.902 -32.953 1.00 61.50 92 SER A O 1
ATOM 714 N N . ARG A 1 93 ? 37.857 6.017 -30.901 1.00 61.16 93 ARG A N 1
ATOM 715 C CA . ARG A 1 93 ? 39.193 6.462 -30.459 1.00 61.16 93 ARG A CA 1
ATOM 716 C C . ARG A 1 93 ? 40.309 5.585 -31.017 1.00 61.16 93 ARG A C 1
ATOM 718 O O . ARG A 1 93 ? 41.339 6.106 -31.431 1.00 61.16 93 ARG A O 1
ATOM 725 N N . ALA A 1 94 ? 40.097 4.271 -31.061 1.00 64.44 94 ALA A N 1
ATOM 726 C CA . ALA A 1 94 ? 41.066 3.340 -31.627 1.00 64.44 94 ALA A CA 1
ATOM 727 C C . ALA A 1 94 ? 41.282 3.584 -33.131 1.00 64.44 94 ALA A C 1
ATOM 729 O O . ALA A 1 94 ? 42.421 3.569 -33.593 1.00 64.44 94 ALA A O 1
ATOM 730 N N . THR A 1 95 ? 40.218 3.875 -33.889 1.00 66.81 95 THR A N 1
ATOM 731 C CA . THR A 1 95 ? 40.336 4.201 -35.318 1.00 66.81 95 THR A CA 1
ATOM 732 C C . THR A 1 95 ? 40.972 5.568 -35.565 1.00 66.81 95 THR A C 1
ATOM 734 O O . THR A 1 95 ? 41.788 5.683 -36.477 1.00 66.81 95 THR A O 1
ATOM 737 N N . ALA A 1 96 ? 40.669 6.583 -34.747 1.00 63.88 96 ALA A N 1
ATOM 738 C CA . ALA A 1 96 ? 41.303 7.899 -34.849 1.00 63.88 96 ALA A CA 1
ATOM 739 C C . ALA A 1 96 ? 42.818 7.839 -34.575 1.00 63.88 96 ALA A C 1
ATOM 741 O O . ALA A 1 96 ? 43.606 8.368 -35.358 1.00 63.88 96 ALA A O 1
ATOM 742 N N . ASN A 1 97 ? 43.240 7.121 -33.528 1.00 61.31 97 ASN A N 1
ATOM 743 C CA . ASN A 1 97 ? 44.662 6.944 -33.219 1.00 61.31 97 ASN A CA 1
ATOM 744 C C . ASN A 1 97 ? 45.387 6.145 -34.317 1.00 61.31 97 ASN A C 1
ATOM 746 O O . ASN A 1 97 ? 46.451 6.553 -34.773 1.00 61.31 97 ASN A O 1
ATOM 750 N N . ALA A 1 98 ? 44.771 5.073 -34.830 1.00 60.53 98 ALA A N 1
ATOM 751 C CA . ALA A 1 98 ? 45.337 4.277 -35.922 1.00 60.53 98 ALA A CA 1
ATOM 752 C C . ALA A 1 98 ? 45.442 5.036 -37.265 1.00 60.53 98 ALA A C 1
ATOM 754 O O . ALA A 1 98 ? 46.238 4.654 -38.128 1.00 60.53 98 ALA A O 1
ATOM 755 N N . ALA A 1 99 ? 44.639 6.086 -37.473 1.00 59.75 99 ALA A N 1
ATOM 756 C CA . ALA A 1 99 ? 44.746 6.978 -38.629 1.00 59.75 99 ALA A CA 1
ATOM 757 C C . ALA A 1 99 ? 45.864 8.022 -38.453 1.00 59.75 99 ALA A C 1
ATOM 759 O O . ALA A 1 99 ? 46.552 8.355 -39.422 1.00 59.75 99 ALA A O 1
ATOM 760 N N . SER A 1 100 ? 46.080 8.485 -37.218 1.00 63.38 100 SER A N 1
ATOM 761 C CA . SER A 1 100 ? 47.154 9.419 -36.867 1.00 63.38 100 SER A CA 1
ATOM 762 C C . SER A 1 100 ? 48.538 8.759 -36.948 1.00 63.38 100 SER A C 1
ATOM 764 O O . SER A 1 100 ? 49.459 9.341 -37.516 1.00 63.38 100 SER A O 1
ATOM 766 N N . ASP A 1 101 ? 48.674 7.505 -36.503 1.00 59.22 101 ASP A N 1
ATOM 767 C CA . ASP A 1 101 ? 49.941 6.751 -36.564 1.00 59.22 101 ASP A CA 1
ATOM 768 C C . ASP A 1 101 ? 50.418 6.458 -37.996 1.00 59.22 101 ASP A C 1
ATOM 770 O O . ASP A 1 101 ? 51.617 6.321 -38.244 1.00 59.22 101 ASP A O 1
ATOM 774 N N . ARG A 1 102 ? 49.504 6.392 -38.974 1.00 57.50 102 ARG A N 1
ATOM 775 C CA . ARG A 1 102 ? 49.881 6.240 -40.392 1.00 57.50 102 ARG A CA 1
ATOM 776 C C . ARG A 1 102 ? 50.441 7.519 -41.002 1.00 57.50 102 ARG A C 1
ATOM 778 O O . ARG A 1 102 ? 51.274 7.421 -41.895 1.00 57.50 102 ARG A O 1
ATOM 785 N N . HIS A 1 103 ? 50.008 8.685 -40.527 1.00 59.19 103 HIS A N 1
ATOM 786 C CA . HIS A 1 103 ? 50.511 9.977 -41.000 1.00 59.19 103 HIS A CA 1
ATOM 787 C C . HIS A 1 103 ? 51.837 10.373 -40.335 1.00 59.19 103 HIS A C 1
ATOM 789 O O . HIS A 1 103 ? 52.590 11.156 -40.905 1.00 59.19 103 HIS A O 1
ATOM 795 N N . SER A 1 104 ? 52.158 9.790 -39.176 1.00 57.41 104 SER A N 1
ATOM 796 C CA . SER A 1 104 ? 53.400 10.048 -38.434 1.00 57.41 104 SER A CA 1
ATOM 797 C C . SER A 1 104 ? 54.538 9.068 -38.738 1.00 57.41 104 SER A C 1
ATOM 799 O O . SER A 1 104 ? 55.557 9.104 -38.053 1.00 57.41 104 SER A O 1
ATOM 801 N N . ARG A 1 105 ? 54.409 8.182 -39.737 1.00 50.31 105 ARG A N 1
ATOM 802 C CA . ARG A 1 105 ? 55.529 7.345 -40.195 1.00 50.31 105 ARG A CA 1
ATOM 803 C C . ARG A 1 105 ? 56.367 8.130 -41.212 1.00 50.31 105 ARG A C 1
ATOM 805 O O . ARG A 1 105 ? 55.964 8.198 -42.374 1.00 50.31 105 ARG A O 1
ATOM 812 N N . PRO A 1 106 ? 57.528 8.704 -40.839 1.00 52.00 106 PRO A N 1
ATOM 813 C CA . PRO A 1 106 ? 58.467 9.177 -41.841 1.00 52.00 106 PRO A CA 1
ATOM 814 C C . PRO A 1 106 ? 58.899 7.981 -42.691 1.00 52.00 106 PRO A C 1
ATOM 816 O O . PRO A 1 106 ? 59.169 6.895 -42.170 1.00 52.00 106 PRO A O 1
ATOM 819 N N . ALA A 1 107 ? 58.944 8.183 -44.007 1.00 54.66 107 ALA A N 1
ATOM 820 C CA . ALA A 1 107 ? 59.570 7.263 -44.938 1.00 54.66 107 ALA A CA 1
ATOM 821 C C . ALA A 1 107 ? 61.039 7.102 -44.527 1.00 54.66 107 ALA A C 1
ATOM 823 O O . ALA A 1 107 ? 61.884 7.928 -44.866 1.00 54.66 107 ALA A O 1
ATOM 824 N N . ALA A 1 108 ? 61.332 6.068 -43.736 1.00 53.38 108 ALA A N 1
ATOM 825 C CA . ALA A 1 108 ? 62.692 5.684 -43.416 1.00 53.38 108 ALA A CA 1
ATOM 826 C C . ALA A 1 108 ? 63.338 5.191 -44.711 1.00 53.38 108 ALA A C 1
ATOM 828 O O . ALA A 1 108 ? 63.151 4.058 -45.155 1.00 53.38 108 ALA A O 1
ATOM 829 N N . SER A 1 109 ? 64.044 6.125 -45.337 1.00 52.56 109 SER A N 1
ATOM 830 C CA . SER A 1 109 ? 64.937 5.917 -46.452 1.00 52.56 109 SER A CA 1
ATOM 831 C C . SER A 1 109 ? 65.989 4.872 -46.095 1.00 52.56 109 SER A C 1
ATOM 833 O O . SER A 1 109 ? 66.715 5.014 -45.113 1.00 52.56 109 SER A O 1
ATOM 835 N N . SER A 1 110 ? 66.078 3.861 -46.949 1.00 56.09 110 SER A N 1
ATOM 836 C CA . SER A 1 110 ? 67.281 3.142 -47.361 1.00 56.09 110 SER A CA 1
ATOM 837 C C . SER A 1 110 ? 68.605 3.550 -46.693 1.00 56.09 110 SER A C 1
ATOM 839 O O . SER A 1 110 ? 69.259 4.502 -47.117 1.00 56.09 110 SER A O 1
ATOM 841 N N . ALA A 1 111 ? 69.082 2.720 -45.768 1.00 51.62 111 ALA A N 1
ATOM 842 C CA . ALA A 1 111 ? 70.509 2.489 -45.533 1.00 51.62 111 ALA A CA 1
ATOM 843 C C . ALA A 1 111 ? 70.705 0.962 -45.555 1.00 51.62 111 ALA A C 1
ATOM 845 O O . ALA A 1 111 ? 70.105 0.252 -44.756 1.00 51.62 111 ALA A O 1
ATOM 846 N N . ARG A 1 112 ? 71.289 0.393 -46.624 1.00 49.09 112 ARG A N 1
ATOM 847 C CA . ARG A 1 112 ? 72.712 -0.021 -46.674 1.00 49.09 112 ARG A CA 1
ATOM 848 C C . ARG A 1 112 ? 73.112 -0.696 -45.353 1.00 49.09 112 ARG A C 1
ATOM 850 O O . ARG A 1 112 ? 73.220 -0.022 -44.345 1.00 49.09 112 ARG A O 1
ATOM 857 N N . GLY A 1 113 ? 73.251 -2.014 -45.270 1.00 51.81 113 GLY A N 1
ATOM 858 C CA . GLY A 1 113 ? 74.134 -2.839 -46.091 1.00 51.81 113 GLY A CA 1
ATOM 859 C C . GLY A 1 113 ? 75.379 -3.156 -45.261 1.00 51.81 113 GLY A C 1
ATOM 860 O O . GLY A 1 113 ? 76.270 -2.322 -45.197 1.00 51.81 113 GLY A O 1
ATOM 861 N N . ALA A 1 114 ? 75.376 -4.306 -44.587 1.00 49.53 114 ALA A N 1
ATOM 862 C CA . ALA A 1 114 ? 76.523 -5.041 -44.030 1.00 49.53 114 ALA A CA 1
ATOM 863 C C . ALA A 1 114 ? 75.916 -6.213 -43.237 1.00 49.53 114 ALA A C 1
ATOM 865 O O . ALA A 1 114 ? 75.267 -6.015 -42.216 1.00 49.53 114 ALA A O 1
ATOM 866 N N . ASP A 1 115 ? 75.820 -7.396 -43.828 1.00 54.81 115 ASP A N 1
ATOM 867 C CA . ASP A 1 115 ? 76.896 -8.391 -43.812 1.00 54.81 115 ASP A CA 1
ATOM 868 C C . ASP A 1 115 ? 77.216 -8.861 -42.385 1.00 54.81 115 ASP A C 1
ATOM 870 O O . ASP A 1 115 ? 77.937 -8.199 -41.633 1.00 54.81 115 ASP A O 1
ATOM 874 N N . ARG A 1 116 ? 76.604 -9.993 -42.019 1.00 54.53 116 ARG A N 1
ATOM 875 C CA . ARG A 1 116 ? 77.176 -11.022 -41.145 1.00 54.53 116 ARG A CA 1
ATOM 876 C C . ARG A 1 116 ? 76.270 -12.255 -41.131 1.00 54.53 116 ARG A C 1
ATOM 878 O O . ARG A 1 116 ? 75.177 -12.266 -40.571 1.00 54.53 116 ARG A O 1
ATOM 885 N N . THR A 1 117 ? 76.760 -13.267 -41.828 1.00 67.25 117 THR A N 1
ATOM 886 C CA . THR A 1 117 ? 76.306 -14.656 -41.916 1.00 67.25 117 THR A CA 1
ATOM 887 C C . THR A 1 117 ? 76.243 -15.349 -40.541 1.00 67.25 117 THR A C 1
ATOM 889 O O . THR A 1 117 ? 76.911 -14.916 -39.599 1.00 67.25 117 THR A O 1
ATOM 892 N N . PRO A 1 118 ? 75.462 -16.440 -40.411 1.00 62.28 118 PRO A N 1
ATOM 893 C CA . PRO A 1 118 ? 75.236 -17.140 -39.153 1.00 62.28 118 PRO A CA 1
ATOM 894 C C . PRO A 1 118 ? 76.285 -18.239 -38.921 1.00 62.28 118 PRO A C 1
ATOM 896 O O . PRO A 1 118 ? 76.576 -19.020 -39.827 1.00 62.28 118 PRO A O 1
ATOM 899 N N . SER A 1 119 ? 76.797 -18.350 -37.693 1.00 63.56 119 SER A N 1
ATOM 900 C CA . SER A 1 119 ? 77.579 -19.514 -37.252 1.00 63.56 119 SER A CA 1
ATOM 901 C C . SER A 1 119 ? 76.702 -20.485 -36.438 1.00 63.56 119 SER A C 1
ATOM 903 O O . SER A 1 119 ? 75.931 -20.025 -35.593 1.00 63.56 119 SER A O 1
ATOM 905 N N . PRO A 1 120 ? 76.795 -21.808 -36.685 1.00 71.06 120 PRO A N 1
ATOM 906 C CA . PRO A 1 120 ? 75.994 -22.856 -36.041 1.00 71.06 120 PRO A CA 1
ATOM 907 C C . PRO A 1 120 ? 76.620 -23.340 -34.700 1.00 71.06 120 PRO A C 1
ATOM 909 O O . PRO A 1 120 ? 77.637 -22.792 -34.272 1.00 71.06 120 PRO A O 1
ATOM 912 N N . PRO A 1 121 ? 75.989 -24.303 -33.988 1.00 69.06 121 PRO A N 1
ATOM 913 C CA . PRO A 1 121 ? 75.973 -24.373 -32.528 1.00 69.06 121 PRO A CA 1
ATOM 914 C C . PRO A 1 121 ? 77.032 -25.302 -31.919 1.00 69.06 121 PRO A C 1
ATOM 916 O O . PRO A 1 121 ? 77.434 -26.292 -32.526 1.00 69.06 121 PRO A O 1
ATOM 919 N N . SER A 1 122 ? 77.357 -25.047 -30.649 1.00 60.31 122 SER A N 1
ATOM 920 C CA . SER A 1 122 ? 78.123 -25.955 -29.789 1.00 60.31 122 SER A CA 1
ATOM 921 C C . SER A 1 122 ? 77.309 -26.299 -28.536 1.00 60.31 122 SER A C 1
ATOM 923 O O . SER A 1 122 ? 77.155 -25.490 -27.627 1.00 60.31 122 SER A O 1
ATOM 925 N N . SER A 1 123 ? 76.778 -27.517 -28.494 1.00 60.16 123 SER A N 1
ATOM 926 C CA . SER A 1 123 ? 76.563 -28.312 -27.270 1.00 60.16 123 SER A CA 1
ATOM 927 C C . SER A 1 123 ? 77.500 -29.532 -27.364 1.00 60.16 123 SER A C 1
ATOM 929 O O . SER A 1 123 ? 78.066 -29.726 -28.443 1.00 60.16 123 SER A O 1
ATOM 931 N N . PRO A 1 124 ? 77.631 -30.437 -26.373 1.00 66.88 124 PRO A N 1
ATOM 932 C CA . PRO A 1 124 ? 77.224 -30.445 -24.957 1.00 66.88 124 PRO A CA 1
ATOM 933 C C . PRO A 1 124 ? 78.406 -30.815 -24.014 1.00 66.88 124 PRO A C 1
ATOM 935 O O . PRO A 1 124 ? 79.453 -31.229 -24.504 1.00 66.88 124 PRO A O 1
ATOM 938 N N . ARG A 1 125 ? 78.234 -30.717 -22.682 1.00 53.66 125 ARG A N 1
ATOM 939 C CA . ARG A 1 125 ? 78.854 -31.546 -21.602 1.00 53.66 125 ARG A CA 1
ATOM 940 C C . ARG A 1 125 ? 78.646 -30.844 -20.254 1.00 53.66 125 ARG A C 1
ATOM 942 O O . ARG A 1 125 ? 79.015 -29.688 -20.112 1.00 53.66 125 ARG A O 1
ATOM 949 N N . ASP A 1 126 ? 77.836 -31.394 -19.357 1.00 48.94 126 ASP A N 1
ATOM 950 C CA . ASP A 1 126 ? 78.138 -32.439 -18.353 1.00 48.94 126 ASP A CA 1
ATOM 951 C C . ASP A 1 126 ? 78.305 -31.807 -16.964 1.00 48.94 126 ASP A C 1
ATOM 953 O O . ASP A 1 126 ? 78.937 -30.765 -16.821 1.00 48.94 126 ASP A O 1
ATOM 957 N N . GLY A 1 127 ? 77.770 -32.482 -15.943 1.00 50.56 127 GLY A N 1
ATOM 958 C CA . GLY A 1 127 ? 77.984 -32.171 -14.525 1.00 50.56 127 GLY A CA 1
ATOM 959 C C . GLY A 1 127 ? 76.747 -31.563 -13.863 1.00 50.56 127 GLY A C 1
ATOM 960 O O . GLY A 1 127 ? 76.591 -30.353 -13.825 1.00 50.56 127 GLY A O 1
ATOM 961 N N . ALA A 1 128 ? 75.749 -32.344 -13.453 1.00 52.97 128 ALA A N 1
ATOM 962 C CA . ALA A 1 128 ? 75.752 -33.078 -12.185 1.00 52.97 128 ALA A CA 1
ATOM 963 C C . ALA A 1 128 ? 76.103 -32.196 -10.971 1.00 52.97 128 ALA A C 1
ATOM 965 O O . ALA A 1 128 ? 77.277 -32.006 -10.673 1.00 52.97 128 ALA A O 1
ATOM 966 N N . ARG A 1 129 ? 75.086 -31.760 -10.216 1.00 45.62 129 ARG A N 1
ATOM 967 C CA . ARG A 1 129 ? 75.017 -32.016 -8.768 1.00 45.62 129 ARG A CA 1
ATOM 968 C C . ARG A 1 129 ? 73.664 -31.610 -8.185 1.00 45.62 129 ARG A C 1
ATOM 970 O O . ARG A 1 129 ? 73.274 -30.450 -8.221 1.00 45.62 129 ARG A O 1
ATOM 977 N N . LEU A 1 130 ? 72.983 -32.627 -7.666 1.00 54.66 130 LEU A N 1
ATOM 978 C CA . LEU A 1 130 ? 72.077 -32.528 -6.530 1.00 54.66 130 LEU A CA 1
ATOM 979 C C . LEU A 1 130 ? 72.841 -31.914 -5.357 1.00 54.66 130 LEU A C 1
ATOM 981 O O . LEU A 1 130 ? 73.975 -32.330 -5.147 1.00 54.66 130 LEU A O 1
ATOM 985 N N . ASP A 1 131 ? 72.203 -31.037 -4.590 1.00 55.91 131 ASP A N 1
ATOM 986 C CA . ASP A 1 131 ? 72.337 -31.018 -3.134 1.00 55.91 131 ASP A CA 1
ATOM 987 C C . ASP A 1 131 ? 71.048 -30.421 -2.535 1.00 55.91 131 ASP A C 1
ATOM 989 O O . ASP A 1 131 ? 70.673 -29.288 -2.828 1.00 55.91 131 ASP A O 1
ATOM 993 N N . TRP A 1 132 ? 70.355 -31.323 -1.834 1.00 60.28 132 TRP A N 1
ATOM 994 C CA . TRP A 1 132 ? 69.340 -31.245 -0.775 1.00 60.28 132 TRP A CA 1
ATOM 995 C C . TRP A 1 132 ? 68.804 -29.883 -0.318 1.00 60.28 132 TRP A C 1
ATOM 997 O O . TRP A 1 132 ? 69.599 -29.049 0.166 1.00 60.28 132 TRP A O 1
#

Radius of gyration: 38.24 Å; chains: 1; bounding box: 96×45×63 Å

Foldseek 3Di:
DPPDDCQLVLLLVLLVVLDVLVDPDDLVVSCVQQVHDSVVSVCSVVSVCPPPGSVNSVVSCVSSVHDDDDDDDDPDDPPPPPVVVVVVVVVVVVVVVVVVVVVPDDPPDDDDDDDDDDDDDDDDDDDDDDDD

Secondary structure (DSSP, 8-state):
-----SHHHHHHHHHHHHHHHH-S--HHHHHHHTT--HHHHHHHHTT-GGG--HHHHHHHHHHTTPPP-------S-----HHHHHHHHHHHHHHHHHHHHHHT------------PPP-------------

Sequence (132 aa):
MTSSDPIPALKKQLAREILGVLGVINQHVAAMALGVDQPRMSDVMHGRLGRFSLSKLIRLLAGIDHRVVVQIINDGSPDFRPFAVIRRRHLSRATANAASDRHSRPAASSARGADRTPSPPSSPRDGARLDW

pLDDT: mean 76.52, std 17.21, range [41.66, 96.0]